Protein AF-A0A932NQZ5-F1 (afdb_monomer)

Sequence (54 aa):
MLALLQFAVFVSGAVLLGLEIVGSRVLAPYFGGSIFVWGSLISTFLAGLTIGYY

Radius of gyration: 13.76 Å; Cα contacts (8 Å, |Δi|>4): 14; chains: 1; bounding box: 28×22×39 Å

Mean predicted aligned error: 4.17 Å

pLDDT: mean 90.2, std 6.29, range [61.41, 96.75]

Structure (mmCIF, N/CA/C/O backbone):
data_AF-A0A932NQZ5-F1
#
_entry.id   AF-A0A932NQZ5-F1
#
loop_
_atom_site.group_PDB
_atom_site.id
_atom_site.type_symbol
_atom_site.label_atom_id
_atom_site.label_alt_id
_atom_site.label_comp_id
_atom_site.label_asym_id
_atom_site.label_entity_id
_atom_site.label_seq_id
_atom_site.pdbx_PDB_ins_code
_atom_site.Cartn_x
_atom_site.Cartn_y
_atom_site.Cartn_z
_atom_site.occupancy
_atom_site.B_iso_or_equiv
_atom_site.auth_seq_id
_atom_site.auth_comp_id
_atom_site.auth_asym_id
_atom_site.auth_atom_id
_atom_site.pdbx_PDB_model_num
ATOM 1 N N . MET A 1 1 ? 13.910 -1.547 -23.378 1.00 72.81 1 MET A N 1
ATOM 2 C CA . MET A 1 1 ? 13.330 -2.605 -22.521 1.00 72.81 1 MET A CA 1
ATOM 3 C C . MET A 1 1 ? 13.536 -2.302 -21.038 1.00 72.81 1 MET A C 1
ATOM 5 O O . MET A 1 1 ? 12.550 -2.095 -20.350 1.00 72.81 1 MET A O 1
ATOM 9 N N . LEU A 1 2 ? 14.782 -2.185 -20.557 1.00 87.75 2 LEU A N 1
ATOM 10 C CA . LEU A 1 2 ? 15.078 -1.956 -19.129 1.00 87.75 2 LEU A CA 1
ATOM 11 C C . LEU A 1 2 ? 14.463 -0.664 -18.563 1.00 87.75 2 LEU A C 1
ATOM 13 O O . LEU A 1 2 ? 13.834 -0.710 -17.513 1.00 87.75 2 LEU A O 1
ATOM 17 N N . ALA A 1 3 ? 14.541 0.449 -19.300 1.00 87.31 3 ALA A N 1
ATOM 18 C CA . ALA A 1 3 ? 13.970 1.726 -18.859 1.00 87.31 3 ALA A CA 1
ATOM 19 C C . ALA A 1 3 ? 12.447 1.668 -18.617 1.00 87.31 3 ALA A C 1
ATOM 21 O O . ALA A 1 3 ? 11.953 2.271 -17.670 1.00 87.31 3 ALA A O 1
ATOM 22 N N . LEU A 1 4 ? 11.706 0.906 -19.433 1.00 91.00 4 LEU A N 1
ATOM 23 C CA . LEU A 1 4 ? 10.261 0.721 -19.256 1.00 91.00 4 LEU A CA 1
ATOM 24 C C . LEU A 1 4 ? 9.958 -0.086 -17.986 1.00 91.00 4 LEU A C 1
ATOM 26 O O . LEU A 1 4 ? 9.046 0.259 -17.245 1.00 91.00 4 LEU A O 1
ATOM 30 N N . LEU A 1 5 ? 10.751 -1.127 -17.721 1.00 92.31 5 LEU A N 1
ATOM 31 C CA . LEU A 1 5 ? 10.641 -1.966 -16.525 1.00 92.31 5 LEU A CA 1
ATOM 32 C C . LEU A 1 5 ? 10.955 -1.169 -15.251 1.00 92.31 5 LEU A C 1
ATOM 34 O O . LEU A 1 5 ? 10.198 -1.226 -14.289 1.00 92.31 5 LEU A O 1
ATOM 38 N N . GLN A 1 6 ? 12.018 -0.363 -15.269 1.00 92.69 6 GLN A N 1
ATOM 39 C CA . GLN A 1 6 ? 12.366 0.531 -14.161 1.00 92.69 6 GLN A CA 1
ATOM 40 C C . GLN A 1 6 ? 11.263 1.561 -13.902 1.00 92.69 6 GLN A C 1
ATOM 42 O O . GLN A 1 6 ? 10.898 1.796 -12.752 1.00 92.69 6 GLN A O 1
ATOM 47 N N . PHE A 1 7 ? 10.697 2.137 -14.965 1.00 95.00 7 PHE A N 1
ATOM 48 C CA . PHE A 1 7 ? 9.582 3.070 -14.849 1.00 95.00 7 PHE A CA 1
ATOM 49 C C . PHE A 1 7 ? 8.324 2.391 -14.290 1.00 95.00 7 PHE A C 1
ATOM 51 O O . PHE A 1 7 ? 7.680 2.941 -13.403 1.00 95.00 7 PHE A O 1
ATOM 58 N N . ALA A 1 8 ? 8.003 1.174 -14.737 1.00 94.06 8 ALA A N 1
ATOM 59 C CA . ALA A 1 8 ? 6.870 0.410 -14.222 1.00 94.06 8 ALA A CA 1
ATOM 60 C C . ALA A 1 8 ? 7.020 0.083 -12.726 1.00 94.06 8 ALA A C 1
ATOM 62 O O . ALA A 1 8 ? 6.080 0.291 -11.962 1.00 94.06 8 ALA A O 1
ATOM 63 N N . VAL A 1 9 ? 8.206 -0.359 -12.288 1.00 92.94 9 VAL A N 1
ATOM 64 C CA . VAL A 1 9 ? 8.490 -0.628 -10.866 1.00 92.94 9 VAL A CA 1
ATOM 65 C C . VAL A 1 9 ? 8.411 0.656 -10.039 1.00 92.94 9 VAL A C 1
ATOM 67 O O . VAL A 1 9 ? 7.822 0.654 -8.960 1.00 92.94 9 VAL A O 1
ATOM 70 N N . PHE A 1 10 ? 8.932 1.771 -10.558 1.00 94.38 10 PHE A N 1
ATOM 71 C CA . PHE A 1 10 ? 8.834 3.072 -9.899 1.00 94.38 10 PHE A CA 1
ATOM 72 C C . PHE A 1 10 ? 7.377 3.521 -9.721 1.00 94.38 10 PHE A C 1
ATOM 74 O O . PHE A 1 10 ? 6.981 3.897 -8.619 1.00 94.38 10 PHE A O 1
ATOM 81 N N . VAL A 1 11 ? 6.560 3.436 -10.777 1.00 96.75 11 VAL A N 1
ATOM 82 C CA . VAL A 1 11 ? 5.134 3.793 -10.718 1.00 96.75 11 VAL A CA 1
ATOM 83 C C . VAL A 1 11 ? 4.375 2.857 -9.780 1.00 96.75 11 VAL A C 1
ATOM 85 O O . VAL A 1 11 ? 3.588 3.330 -8.967 1.00 96.75 11 VAL A O 1
ATOM 88 N N . SER A 1 12 ? 4.642 1.550 -9.827 1.00 93.69 12 SER A N 1
ATOM 89 C CA . SER A 1 12 ? 4.042 0.583 -8.901 1.00 93.69 12 SER A CA 1
ATOM 90 C C . SER A 1 12 ? 4.366 0.924 -7.444 1.00 93.69 12 SER A C 1
ATOM 92 O O . SER A 1 12 ? 3.473 0.920 -6.600 1.00 93.69 12 SER A O 1
ATOM 94 N N . GLY A 1 13 ? 5.620 1.274 -7.144 1.00 93.75 13 GLY A N 1
ATOM 95 C CA . GLY A 1 13 ? 6.028 1.734 -5.815 1.00 93.75 13 GLY A CA 1
ATOM 96 C C . GLY A 1 13 ? 5.338 3.037 -5.400 1.00 93.75 13 GLY A C 1
ATOM 97 O O . GLY A 1 13 ? 4.836 3.139 -4.283 1.00 93.75 13 GLY A O 1
ATOM 98 N N . ALA A 1 14 ? 5.240 4.012 -6.307 1.00 95.19 14 ALA A N 1
ATOM 99 C CA . ALA A 1 14 ? 4.545 5.273 -6.048 1.00 95.19 14 ALA A CA 1
ATOM 100 C C . ALA A 1 14 ? 3.051 5.063 -5.745 1.00 95.19 14 ALA A C 1
ATOM 102 O O . ALA A 1 14 ? 2.511 5.683 -4.828 1.00 95.19 14 ALA A O 1
ATOM 103 N N . VAL A 1 15 ? 2.391 4.158 -6.475 1.00 95.50 15 VAL A N 1
ATOM 104 C CA . VAL A 1 15 ? 0.990 3.787 -6.237 1.00 95.50 15 VAL A CA 1
ATOM 105 C C . VAL A 1 15 ? 0.828 3.073 -4.895 1.00 95.50 15 VAL A C 1
ATOM 107 O O . VAL A 1 15 ? -0.106 3.396 -4.166 1.00 95.50 15 VAL A O 1
ATOM 110 N N . LEU A 1 16 ? 1.735 2.158 -4.533 1.00 94.56 16 LEU A N 1
ATOM 111 C CA . LEU A 1 16 ? 1.703 1.457 -3.243 1.00 94.56 16 LEU A CA 1
ATOM 112 C C . LEU A 1 16 ? 1.802 2.427 -2.060 1.00 94.56 16 LEU A C 1
ATOM 114 O O . LEU A 1 16 ? 0.964 2.374 -1.164 1.00 94.56 16 LEU A O 1
ATOM 118 N N . LEU A 1 17 ? 2.755 3.363 -2.096 1.00 95.06 17 LEU A N 1
ATOM 119 C CA . LEU A 1 17 ? 2.901 4.390 -1.056 1.00 95.06 17 LEU A CA 1
ATOM 120 C C . LEU A 1 17 ? 1.684 5.330 -1.006 1.00 95.06 17 LEU A C 1
ATOM 122 O O . LEU A 1 17 ? 1.220 5.706 0.069 1.00 95.06 17 LEU A O 1
ATOM 126 N N . GLY A 1 18 ? 1.127 5.692 -2.167 1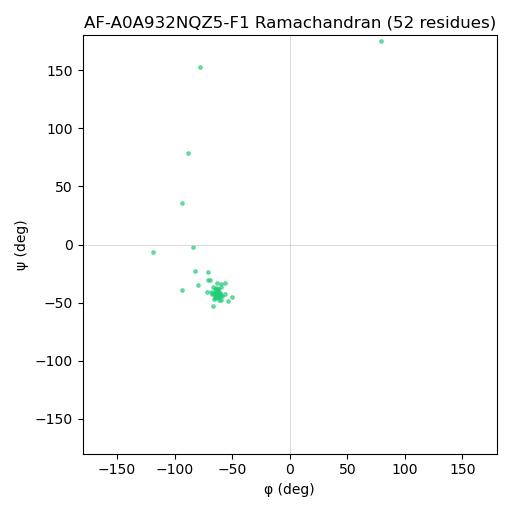.00 95.31 18 GLY A N 1
ATOM 127 C CA . GLY A 1 18 ? -0.108 6.475 -2.239 1.00 95.31 18 GLY A CA 1
ATOM 128 C C . GLY A 1 18 ? -1.295 5.748 -1.599 1.00 95.31 18 GLY A C 1
ATOM 129 O O . GLY A 1 18 ? -2.033 6.341 -0.810 1.00 95.31 18 GLY A O 1
ATOM 130 N N . LEU A 1 19 ? -1.448 4.454 -1.888 1.00 94.44 19 LEU A N 1
ATOM 131 C CA . LEU A 1 19 ? -2.465 3.591 -1.285 1.00 94.44 19 LEU A CA 1
ATOM 132 C C . LEU A 1 19 ? -2.292 3.462 0.226 1.00 94.44 19 LEU A C 1
ATOM 134 O O . LEU A 1 19 ? -3.284 3.468 0.945 1.00 94.44 19 LEU A O 1
ATOM 138 N N . GLU A 1 20 ? -1.061 3.389 0.716 1.00 93.75 20 GLU A N 1
ATOM 139 C CA . GLU A 1 20 ? -0.761 3.316 2.143 1.00 93.75 20 GLU A CA 1
ATOM 140 C C . GLU A 1 20 ? -1.221 4.584 2.887 1.00 93.75 20 GLU A C 1
ATOM 142 O O . GLU A 1 20 ? -1.894 4.515 3.922 1.00 93.75 20 GLU A O 1
ATOM 147 N N . ILE A 1 21 ? -0.961 5.762 2.307 1.00 93.06 21 ILE A N 1
ATOM 148 C CA . ILE A 1 21 ? -1.428 7.043 2.852 1.00 93.06 21 ILE A CA 1
ATOM 149 C C . ILE A 1 21 ? -2.955 7.128 2.805 1.00 93.06 21 ILE A C 1
ATOM 151 O O . ILE A 1 21 ? -3.569 7.481 3.814 1.00 93.06 21 ILE A O 1
ATOM 155 N N . VAL A 1 22 ? -3.590 6.787 1.681 1.00 94.12 22 VAL A N 1
ATOM 156 C CA . VAL A 1 22 ? -5.060 6.809 1.561 1.00 94.12 22 VAL A CA 1
ATOM 157 C C . VAL A 1 22 ? -5.698 5.811 2.527 1.00 94.12 22 VAL A C 1
ATOM 159 O O . VAL A 1 22 ? -6.631 6.169 3.245 1.00 94.12 22 VAL A O 1
ATOM 162 N N . GLY A 1 23 ? -5.154 4.598 2.622 1.00 90.31 23 GLY A N 1
ATOM 163 C CA . GLY A 1 23 ? -5.597 3.561 3.547 1.00 90.31 23 GLY A CA 1
ATOM 164 C C . GLY A 1 23 ? -5.575 4.045 4.993 1.00 90.31 23 GLY A C 1
ATOM 165 O O . GLY A 1 23 ? -6.554 3.855 5.713 1.00 90.31 23 GLY A O 1
ATOM 166 N N . SER A 1 24 ? -4.519 4.761 5.402 1.00 90.12 24 SER A N 1
ATOM 167 C CA . SER A 1 24 ? -4.440 5.331 6.755 1.00 90.12 24 SER A CA 1
ATOM 168 C C . SER A 1 24 ? -5.585 6.307 7.051 1.00 90.12 24 SER A C 1
ATOM 170 O O . SER A 1 24 ? -6.086 6.356 8.172 1.00 90.12 24 SER A O 1
ATOM 172 N N . ARG A 1 25 ? -6.055 7.052 6.040 1.00 89.38 25 ARG A N 1
ATOM 173 C CA . ARG A 1 25 ? -7.162 8.014 6.169 1.00 89.38 25 ARG A CA 1
ATOM 174 C C . ARG A 1 25 ? -8.525 7.344 6.144 1.00 89.38 25 ARG A C 1
ATOM 176 O O . ARG A 1 25 ? -9.411 7.780 6.870 1.00 89.38 25 ARG A O 1
ATOM 183 N N . VAL A 1 26 ? -8.677 6.279 5.361 1.00 91.25 26 VAL A N 1
ATOM 184 C CA . VAL A 1 26 ? -9.898 5.461 5.339 1.00 91.25 26 VAL A CA 1
ATOM 185 C C . VAL A 1 26 ? -10.082 4.722 6.666 1.00 91.25 26 VAL A C 1
ATOM 187 O O . VAL A 1 26 ? -11.204 4.608 7.149 1.00 91.25 26 VAL A O 1
ATOM 190 N N . LEU A 1 27 ? -8.992 4.260 7.285 1.00 89.06 27 LEU A N 1
ATOM 191 C CA . LEU A 1 27 ? -9.027 3.536 8.559 1.00 89.06 27 LEU A CA 1
ATOM 192 C C . LEU A 1 27 ? -9.105 4.455 9.787 1.00 89.06 27 LEU A C 1
ATOM 194 O O . LEU A 1 27 ? -9.613 4.028 10.824 1.00 89.06 27 LEU A O 1
ATOM 198 N N . ALA A 1 28 ? -8.673 5.715 9.675 1.00 87.56 28 ALA A N 1
ATOM 199 C CA . ALA A 1 28 ? -8.712 6.698 10.759 1.00 87.56 28 ALA A CA 1
ATOM 200 C C . ALA A 1 28 ? -10.075 6.837 11.481 1.00 87.56 28 ALA A C 1
ATOM 202 O O . ALA A 1 28 ? -10.063 6.860 12.711 1.00 87.56 28 ALA A O 1
ATOM 203 N N . PRO A 1 29 ? -11.245 6.906 10.810 1.00 86.31 29 PRO A N 1
ATOM 204 C CA . PRO A 1 29 ? -12.535 7.000 11.504 1.00 86.31 29 PRO A CA 1
ATOM 205 C C . PRO A 1 29 ? -12.959 5.711 12.225 1.00 86.31 29 PRO A C 1
ATOM 207 O O . PRO A 1 29 ? -13.740 5.786 13.169 1.00 86.31 29 PRO A O 1
ATOM 210 N N . TYR A 1 30 ? -12.458 4.542 11.812 1.00 87.69 30 TYR A N 1
ATOM 211 C CA . TYR A 1 30 ? -12.850 3.252 12.394 1.00 87.69 30 TYR A CA 1
ATOM 212 C C . TYR A 1 30 ? -11.923 2.802 13.525 1.00 87.69 30 TYR A C 1
ATOM 214 O O . TYR A 1 30 ? -12.384 2.253 14.521 1.00 87.69 30 TYR A O 1
ATOM 222 N N . PHE A 1 31 ? -10.618 3.033 13.375 1.00 82.12 31 PHE A N 1
ATOM 223 C CA . PHE A 1 31 ? -9.589 2.519 14.284 1.00 82.12 31 PHE A CA 1
ATOM 224 C C . PHE A 1 31 ? -8.782 3.627 14.980 1.00 82.12 31 PHE A C 1
ATOM 226 O O . PHE A 1 31 ? -7.982 3.345 15.873 1.00 82.12 31 PHE A O 1
ATOM 233 N N . GLY A 1 32 ? -8.996 4.893 14.611 1.00 83.19 32 GLY A N 1
ATOM 234 C CA . GLY A 1 32 ? -8.223 6.031 15.103 1.00 83.19 32 GLY A CA 1
ATOM 235 C C . GLY A 1 32 ? -6.860 6.185 14.416 1.00 83.19 32 GLY A C 1
ATOM 236 O O . GLY A 1 32 ? -6.436 5.364 13.607 1.00 83.19 32 GLY A O 1
ATOM 237 N N . GLY A 1 33 ? -6.151 7.266 14.751 1.00 83.75 33 GLY A N 1
ATOM 238 C CA . GLY A 1 33 ? -4.821 7.597 14.216 1.00 83.75 33 GLY A CA 1
ATOM 239 C C . GLY A 1 33 ? -3.651 7.107 15.078 1.00 83.75 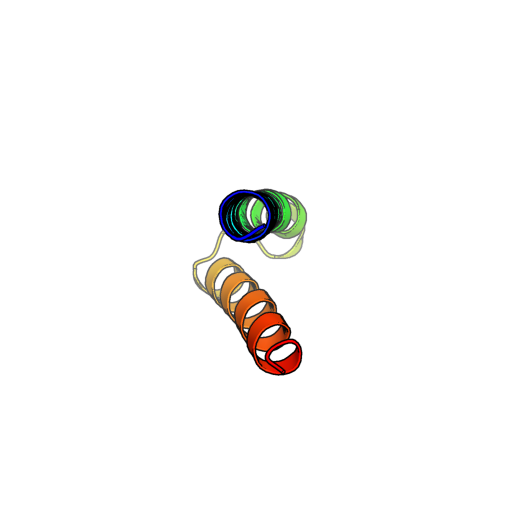33 GLY A C 1
ATOM 240 O O . GLY A 1 33 ? -2.666 7.824 15.225 1.00 83.75 3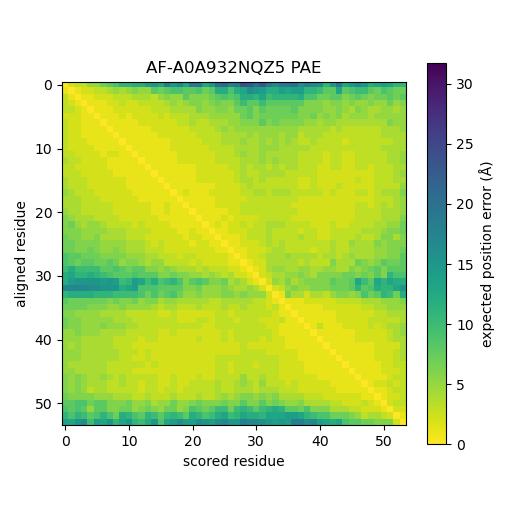3 GLY A O 1
ATOM 241 N N . SER A 1 34 ? -3.775 5.942 15.718 1.00 87.06 34 SER A N 1
ATOM 242 C CA . SER A 1 34 ? -2.738 5.406 16.614 1.00 87.06 34 SER A CA 1
ATOM 243 C C . SER A 1 34 ? -1.568 4.779 15.843 1.00 87.06 34 SER A C 1
ATOM 245 O O . SER A 1 34 ? -1.750 4.237 14.752 1.00 87.06 34 SER A O 1
ATOM 247 N N . ILE A 1 35 ? -0.373 4.771 16.448 1.00 89.56 35 ILE A N 1
ATOM 248 C CA . ILE A 1 35 ? 0.843 4.137 15.899 1.00 89.56 35 ILE A CA 1
ATOM 249 C C . ILE A 1 35 ? 0.602 2.652 15.593 1.00 89.56 35 ILE A C 1
ATOM 251 O O . ILE A 1 35 ? 1.127 2.133 14.613 1.00 89.56 35 ILE A O 1
ATOM 255 N N . PHE A 1 36 ? -0.242 1.978 16.381 1.00 89.50 36 PHE A N 1
ATOM 256 C CA . PHE A 1 36 ? -0.598 0.577 16.146 1.00 89.50 36 PHE A CA 1
ATOM 257 C C . PHE A 1 36 ? -1.375 0.366 14.841 1.00 89.50 36 PHE A C 1
ATOM 259 O O . PHE A 1 36 ? -1.126 -0.615 14.149 1.00 89.50 36 PHE A O 1
ATOM 266 N N . VAL A 1 37 ? -2.279 1.286 14.487 1.00 90.00 37 VAL A N 1
ATOM 267 C CA . VAL A 1 37 ? -3.077 1.209 13.249 1.00 90.00 37 VAL A CA 1
ATOM 268 C C . VAL A 1 37 ? -2.199 1.483 12.039 1.00 90.00 37 VAL A C 1
ATOM 270 O O . VAL A 1 37 ? -2.301 0.806 11.026 1.00 90.00 37 VAL A O 1
ATOM 273 N N . TRP A 1 38 ? -1.299 2.459 12.147 1.00 91.44 38 TRP A N 1
ATOM 274 C CA . TRP A 1 38 ? -0.355 2.739 11.073 1.00 91.44 38 TRP A CA 1
ATOM 275 C C . TRP A 1 38 ? 0.648 1.590 10.885 1.00 91.44 38 TRP A C 1
ATOM 277 O O . TRP A 1 38 ? 0.882 1.151 9.762 1.00 91.44 38 TRP A O 1
ATOM 287 N N . GLY A 1 39 ? 1.169 1.033 11.983 1.00 93.69 39 GLY A N 1
ATOM 288 C CA . GLY A 1 39 ? 2.071 -0.119 11.959 1.00 93.69 39 GLY A CA 1
ATOM 289 C C . GLY A 1 39 ? 1.432 -1.391 11.395 1.00 93.69 39 GLY A C 1
ATOM 290 O O . GLY A 1 39 ? 2.086 -2.111 10.642 1.00 93.69 39 GLY A O 1
ATOM 291 N N . SER A 1 40 ? 0.158 -1.663 11.706 1.00 92.44 40 SER A N 1
ATOM 292 C CA . SER A 1 40 ? -0.569 -2.804 11.128 1.00 92.44 40 SER A CA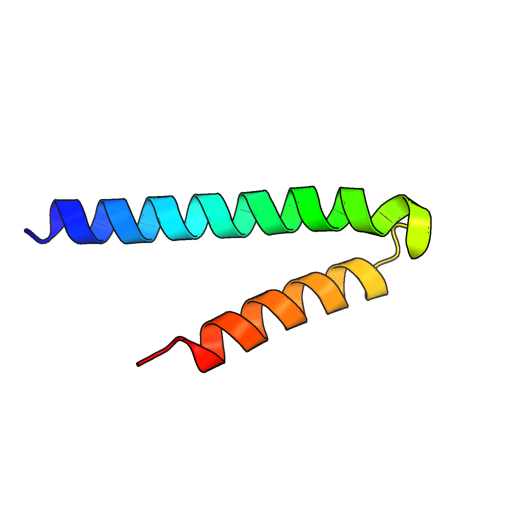 1
ATOM 293 C C . SER A 1 40 ? -0.869 -2.620 9.638 1.00 92.44 40 SER A C 1
ATOM 295 O O . SER A 1 40 ? -0.908 -3.590 8.879 1.00 92.44 40 SER A O 1
ATOM 297 N N . LEU A 1 41 ? -1.044 -1.375 9.197 1.00 93.69 41 LEU A N 1
ATOM 298 C CA . LEU A 1 41 ? -1.225 -1.033 7.792 1.00 93.69 41 LEU A CA 1
ATOM 299 C C . LEU A 1 41 ? 0.061 -1.321 7.009 1.00 93.69 41 LEU A C 1
ATOM 301 O O . LEU A 1 41 ? 0.022 -2.124 6.080 1.00 93.69 41 LEU A O 1
ATOM 305 N N . ILE A 1 42 ? 1.206 -0.796 7.461 1.00 93.75 42 ILE A N 1
ATOM 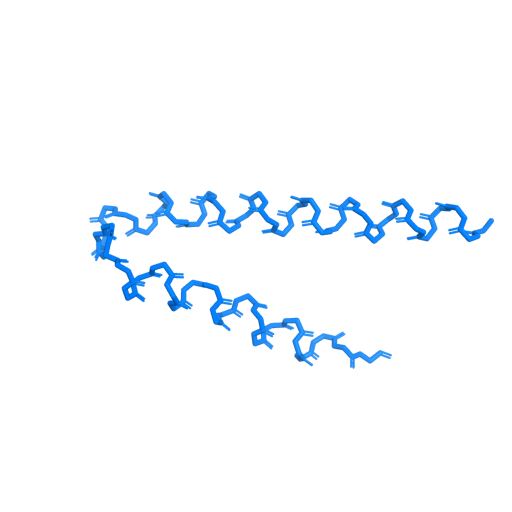306 C CA . ILE A 1 42 ? 2.524 -1.085 6.867 1.00 93.75 42 ILE A CA 1
ATOM 307 C C . ILE A 1 42 ? 2.774 -2.598 6.803 1.00 93.75 42 ILE A C 1
ATOM 309 O O . ILE A 1 42 ? 3.150 -3.128 5.756 1.00 93.75 42 ILE A O 1
ATOM 313 N N . SER A 1 43 ? 2.549 -3.323 7.906 1.00 94.88 43 SER A N 1
ATOM 314 C CA . SER A 1 43 ? 2.813 -4.765 7.949 1.00 94.88 43 SER A CA 1
ATOM 315 C C . SER A 1 43 ? 1.937 -5.556 6.975 1.00 94.88 43 SER A C 1
ATOM 317 O O . SER A 1 43 ? 2.418 -6.518 6.380 1.00 94.88 43 SER A O 1
ATOM 319 N N . THR A 1 44 ? 0.696 -5.122 6.737 1.00 93.62 44 THR A N 1
ATOM 320 C CA . THR A 1 44 ? -0.204 -5.728 5.744 1.00 93.62 44 THR A CA 1
ATOM 321 C C . THR A 1 44 ? 0.334 -5.555 4.321 1.00 93.62 44 THR A C 1
ATOM 323 O O . THR A 1 44 ? 0.381 -6.523 3.559 1.00 93.62 44 THR A O 1
ATOM 326 N N . PHE A 1 45 ? 0.795 -4.350 3.964 1.00 93.69 45 PHE A N 1
ATOM 327 C CA . PHE A 1 45 ? 1.399 -4.091 2.652 1.00 93.69 45 PHE A CA 1
ATOM 328 C C . PHE A 1 45 ? 2.699 -4.888 2.461 1.00 93.69 45 PHE A C 1
ATOM 330 O O . PHE A 1 45 ? 2.874 -5.538 1.431 1.00 93.69 45 PHE A O 1
ATOM 337 N N . LEU A 1 46 ? 3.581 -4.917 3.465 1.00 93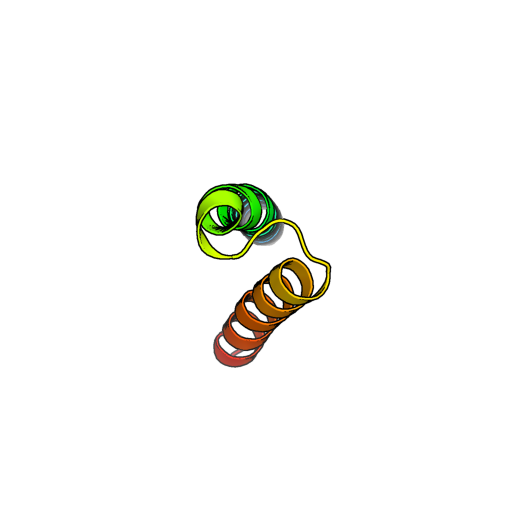.88 46 LEU A N 1
ATOM 338 C CA . LEU A 1 46 ? 4.828 -5.692 3.420 1.00 93.88 46 LEU A CA 1
ATOM 339 C C . LEU A 1 46 ? 4.591 -7.209 3.341 1.00 93.88 46 LEU A C 1
ATOM 341 O O . LEU A 1 46 ? 5.313 -7.910 2.627 1.00 93.88 46 LEU A O 1
ATOM 345 N N . ALA A 1 47 ? 3.570 -7.722 4.034 1.00 94.12 47 ALA A N 1
ATOM 346 C CA . ALA A 1 47 ? 3.177 -9.126 3.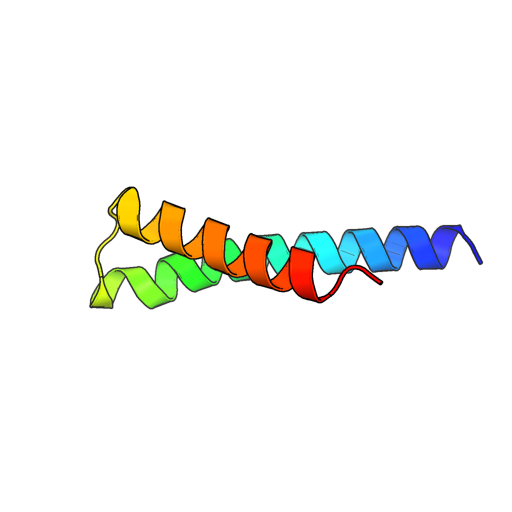944 1.00 94.12 47 ALA A CA 1
ATOM 347 C C . ALA A 1 47 ? 2.704 -9.476 2.525 1.00 94.12 47 ALA A C 1
ATOM 349 O O . ALA A 1 47 ? 3.154 -10.469 1.957 1.00 94.12 47 ALA A O 1
ATOM 350 N N . GLY A 1 48 ? 1.870 -8.624 1.918 1.00 92.06 48 GLY A N 1
ATOM 351 C CA . GLY A 1 48 ? 1.442 -8.778 0.526 1.00 92.06 48 GLY A CA 1
ATOM 352 C C . GLY A 1 48 ? 2.611 -8.746 -0.463 1.00 92.06 48 GLY A C 1
ATOM 353 O O . GLY A 1 48 ? 2.673 -9.581 -1.362 1.00 92.06 48 GLY A O 1
ATOM 354 N N . LEU A 1 49 ? 3.578 -7.844 -0.262 1.00 91.38 49 LEU A N 1
ATOM 355 C CA . LEU A 1 49 ? 4.783 -7.771 -1.097 1.00 91.38 49 LEU A CA 1
ATOM 356 C C . LEU A 1 49 ? 5.653 -9.022 -0.981 1.00 91.38 49 LEU A C 1
ATOM 358 O O . LEU A 1 49 ? 6.139 -9.508 -1.995 1.00 91.38 49 LEU A O 1
ATOM 362 N N . THR A 1 50 ? 5.809 -9.569 0.225 1.00 91.56 50 THR A N 1
ATOM 363 C CA . THR A 1 50 ? 6.554 -10.820 0.442 1.00 91.56 50 THR A CA 1
ATOM 364 C C . THR A 1 50 ? 5.898 -11.998 -0.279 1.00 91.56 50 THR A C 1
ATOM 366 O O . THR A 1 50 ? 6.594 -12.835 -0.846 1.00 91.56 50 THR A O 1
ATOM 369 N N . ILE A 1 51 ? 4.561 -12.051 -0.295 1.00 92.06 51 ILE A N 1
ATOM 370 C CA . I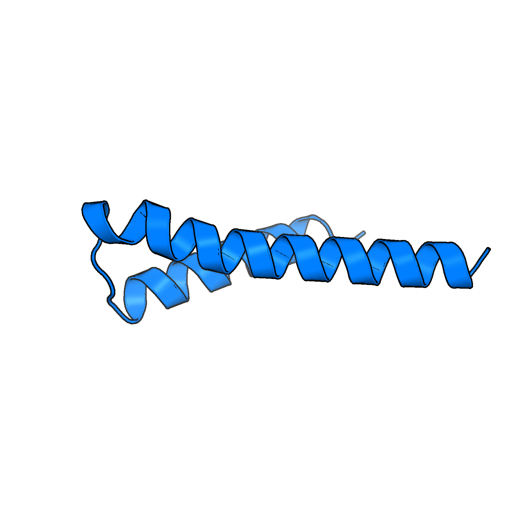LE A 1 51 ? 3.803 -13.085 -1.015 1.00 92.06 51 ILE A CA 1
ATOM 371 C C . ILE A 1 51 ? 3.893 -12.893 -2.531 1.00 92.06 51 ILE A C 1
ATOM 373 O O . ILE A 1 51 ? 3.823 -13.863 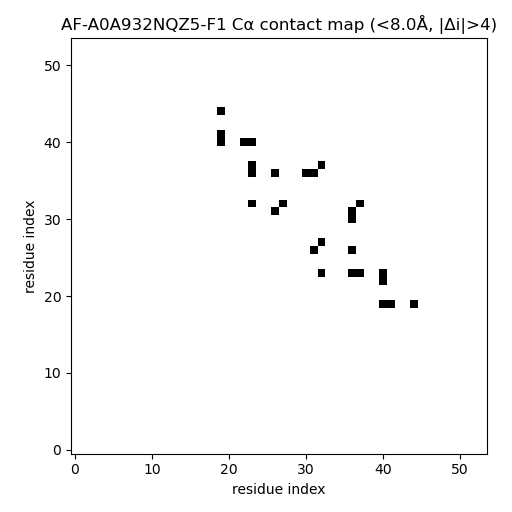-3.260 1.00 92.06 51 ILE A O 1
ATOM 377 N N . GLY A 1 52 ? 4.024 -11.671 -3.041 1.00 80.31 52 GLY A N 1
ATOM 378 C CA . GLY A 1 52 ? 4.112 -11.421 -4.484 1.00 80.31 52 GLY A CA 1
ATOM 379 C C . GLY A 1 52 ? 5.515 -11.574 -5.079 1.00 80.31 52 GLY A C 1
ATOM 380 O O . GLY A 1 52 ? 5.675 -11.361 -6.277 1.00 80.31 52 GLY A O 1
ATOM 381 N N . TYR A 1 53 ? 6.531 -11.868 -4.263 1.00 74.38 53 TYR A N 1
ATOM 382 C CA . TYR A 1 53 ? 7.936 -11.814 -4.667 1.00 74.38 53 TYR A CA 1
ATOM 383 C C . TYR A 1 53 ? 8.422 -13.145 -5.267 1.00 74.38 53 TYR A C 1
ATOM 385 O O . TYR A 1 53 ? 9.106 -13.918 -4.594 1.00 74.38 53 TYR A O 1
ATOM 393 N N . TYR A 1 54 ? 8.081 -13.396 -6.536 1.00 61.41 54 TYR A N 1
ATOM 394 C CA . TYR A 1 54 ? 8.587 -14.496 -7.378 1.00 61.41 54 TYR A CA 1
ATOM 395 C C . TYR A 1 54 ? 8.749 -14.012 -8.823 1.00 61.41 54 TYR A C 1
ATOM 397 O O . TYR A 1 54 ? 9.697 -14.478 -9.493 1.00 61.41 54 TYR A O 1
#

Foldseek 3Di:
DVVVVVVVVVVVVVVLVVCLVVVCVVCCVPPNNDPVSSVVSVVVSVVVVVVVPD

Secondary structure (DSSP, 8-state):
-HHHHHHHHHHHHHHHHHHHHHHHHHHHHHH-S-HHHHHHHHHHHHHHHHHT--

Solvent-accessible surface area (backbone atoms only — not comparable to full-atom values): 3157 Å² total; per-residue (Å²): 112,68,68,59,52,53,49,50,54,50,51,52,50,52,50,51,54,50,47,53,56,52,49,53,60,69,40,26,86,79,72,41,88,45,72,68,53,52,51,53,49,54,50,51,54,52,51,52,50,64,74,67,71,127